Protein AF-E2AV61-F1 (afdb_monomer_lite)

Radius of gyration: 18.12 Å; chains: 1; bounding box: 37×22×43 Å

pLDDT: mean 81.9, std 8.91, range [55.44, 91.88]

InterPro domains:
  IPR008906 HAT, C-terminal dimerisation domain [PF05699] (3-64)
  IPR012337 Ribonuclease H-like superfamily [SSF53098] (2-63)

Sequence (64 aa):
TEDPISYWYNKSIYLSLQIITKQYLSIVATSVPSERLFSKIGNIMVENRSKLSPKHLQNLLFLN

Organism: Camponotus floridanus (NCBI:txid104421)

Foldseek 3Di:
DDDPLVVLVPCPVCVVVSVVCVVVVPDDPDCVVVVVLVVVLVCVDVVPPDDDDPVNSVVVSVVD

Secondary structure (DSSP, 8-state):
---HHHHHHT-TT-HHHHHHHHHHHTS-SSSHHHHHHHHHHHHHHHHTTT---HHHHHHHHHH-

Structure (mmCIF, N/CA/C/O backbone):
data_AF-E2AV61-F1
#
_entry.id   AF-E2AV61-F1
#
loop_
_atom_site.group_PDB
_atom_site.id
_atom_site.type_symbol
_atom_site.label_atom_id
_atom_site.label_alt_id
_atom_site.label_comp_id
_atom_site.label_asym_id
_atom_site.label_entity_id
_atom_site.label_seq_id
_atom_site.pdbx_PDB_ins_code
_atom_site.Cartn_x
_atom_site.Cartn_y
_atom_site.Cartn_z
_atom_site.occupancy
_atom_site.B_iso_or_e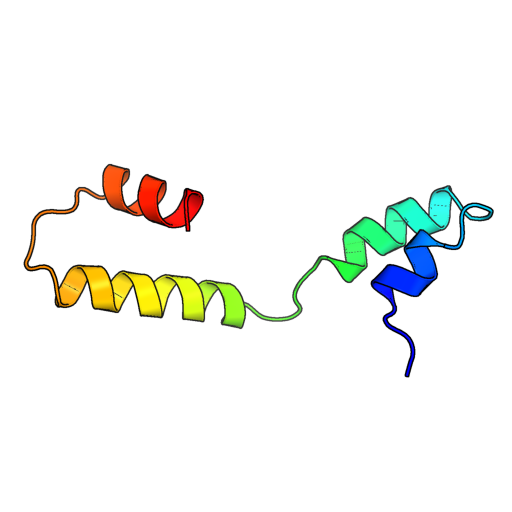quiv
_atom_site.auth_seq_id
_atom_site.auth_comp_id
_atom_site.auth_asym_id
_atom_site.auth_atom_id
_atom_site.pdbx_PDB_model_num
ATOM 1 N N . THR A 1 1 ? -5.658 -13.190 -17.982 1.00 55.44 1 THR A N 1
ATOM 2 C CA . THR A 1 1 ? -5.060 -11.872 -17.691 1.00 55.44 1 THR A CA 1
ATOM 3 C C . THR A 1 1 ? -4.064 -12.067 -16.574 1.00 55.44 1 THR A C 1
ATOM 5 O O . THR A 1 1 ? -4.460 -12.521 -15.510 1.00 55.44 1 THR A O 1
ATOM 8 N N . GLU A 1 2 ? -2.777 -11.868 -16.842 1.00 78.62 2 GLU A N 1
ATOM 9 C CA . GLU A 1 2 ? -1.714 -12.068 -15.847 1.00 78.62 2 GLU A CA 1
ATOM 10 C C . GLU A 1 2 ? -1.692 -10.905 -14.843 1.00 78.62 2 GLU A C 1
ATOM 12 O O . GLU A 1 2 ? -1.945 -9.761 -15.224 1.00 78.62 2 GLU A O 1
ATOM 17 N N . ASP A 1 3 ? -1.418 -11.193 -13.566 1.00 87.38 3 ASP A N 1
ATOM 18 C CA . ASP A 1 3 ? -1.222 -10.161 -12.543 1.00 87.38 3 ASP A CA 1
ATOM 19 C C . ASP A 1 3 ? 0.070 -9.375 -12.847 1.00 87.38 3 ASP A C 1
ATOM 21 O O . ASP A 1 3 ? 1.152 -9.975 -12.872 1.00 87.38 3 ASP A O 1
ATOM 25 N N . PRO A 1 4 ? -0.006 -8.049 -13.072 1.00 86.00 4 PRO A N 1
ATOM 26 C CA . PRO A 1 4 ? 1.158 -7.241 -13.414 1.00 86.00 4 PRO A CA 1
ATOM 27 C C . PRO A 1 4 ? 2.234 -7.268 -12.322 1.00 86.00 4 PRO A C 1
ATOM 29 O O . PRO A 1 4 ? 3.420 -7.223 -12.651 1.00 86.00 4 PRO A O 1
ATOM 32 N N . ILE A 1 5 ? 1.866 -7.384 -11.041 1.00 85.50 5 ILE A N 1
ATOM 33 C CA . ILE A 1 5 ? 2.841 -7.438 -9.941 1.00 85.50 5 ILE A CA 1
ATOM 34 C C . ILE A 1 5 ? 3.632 -8.749 -10.014 1.00 85.50 5 ILE A C 1
ATOM 36 O O . ILE A 1 5 ? 4.867 -8.728 -10.033 1.00 85.50 5 ILE A O 1
ATOM 40 N N . SER A 1 6 ? 2.931 -9.878 -10.133 1.00 86.44 6 SER A N 1
ATOM 41 C CA . SER A 1 6 ? 3.544 -11.200 -10.310 1.00 86.44 6 SER A CA 1
ATOM 42 C C . SER A 1 6 ? 4.414 -11.280 -11.569 1.00 86.44 6 SER A C 1
ATOM 44 O O . SER A 1 6 ? 5.512 -11.840 -11.533 1.00 86.44 6 SER A O 1
ATOM 46 N N . TYR A 1 7 ? 3.979 -10.665 -12.672 1.00 87.31 7 TYR A N 1
ATOM 47 C CA . TYR A 1 7 ? 4.750 -10.604 -13.915 1.00 87.31 7 TYR A CA 1
ATOM 48 C C . TYR A 1 7 ? 6.109 -9.907 -13.719 1.00 87.31 7 TYR A C 1
ATOM 50 O O . TYR A 1 7 ? 7.152 -10.445 -14.102 1.00 87.31 7 TYR A O 1
ATOM 58 N N . TRP A 1 8 ? 6.126 -8.735 -13.073 1.00 87.00 8 TRP A N 1
ATOM 59 C CA . TRP A 1 8 ? 7.366 -7.989 -12.822 1.00 87.00 8 TRP A CA 1
ATOM 60 C C . TRP A 1 8 ? 8.260 -8.636 -11.764 1.00 87.00 8 TRP A C 1
ATOM 62 O O . TRP A 1 8 ? 9.484 -8.512 -11.846 1.00 87.00 8 TRP A O 1
ATOM 72 N N . TYR A 1 9 ? 7.690 -9.363 -10.800 1.00 82.75 9 TYR A N 1
ATOM 73 C CA . TYR A 1 9 ? 8.467 -10.107 -9.808 1.00 82.75 9 TYR A CA 1
ATOM 74 C C . TYR A 1 9 ? 9.334 -11.198 -10.457 1.00 82.75 9 TYR A C 1
ATOM 76 O O . TYR A 1 9 ? 10.506 -11.350 -10.113 1.00 82.75 9 TYR A O 1
ATOM 84 N N . ASN A 1 10 ? 8.796 -11.875 -11.474 1.00 83.81 10 ASN A N 1
ATOM 85 C CA . ASN A 1 10 ? 9.473 -12.967 -12.178 1.00 83.81 10 ASN A CA 1
ATOM 86 C C . ASN A 1 10 ? 10.506 -12.495 -13.221 1.00 83.81 10 ASN A C 1
ATOM 88 O O . ASN A 1 10 ? 11.289 -13.295 -13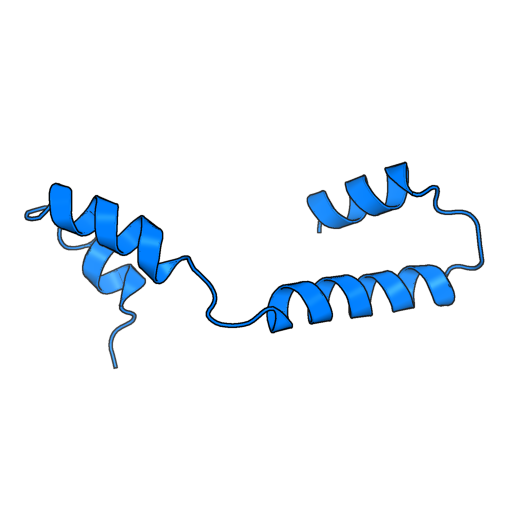.734 1.00 83.81 10 ASN A O 1
ATOM 92 N N . LYS A 1 11 ? 10.556 -11.194 -13.539 1.00 82.69 11 LYS A N 1
ATOM 93 C CA . LYS A 1 11 ? 11.495 -10.608 -14.511 1.00 82.69 11 LYS A CA 1
ATOM 94 C C . LYS A 1 11 ? 12.760 -10.067 -13.835 1.00 82.69 11 LYS A C 1
ATOM 96 O O . LYS A 1 11 ? 13.014 -8.865 -13.827 1.00 82.69 11 LYS A O 1
ATOM 101 N N . SER A 1 12 ? 13.596 -10.978 -13.333 1.00 71.75 12 SER A N 1
ATOM 102 C CA . 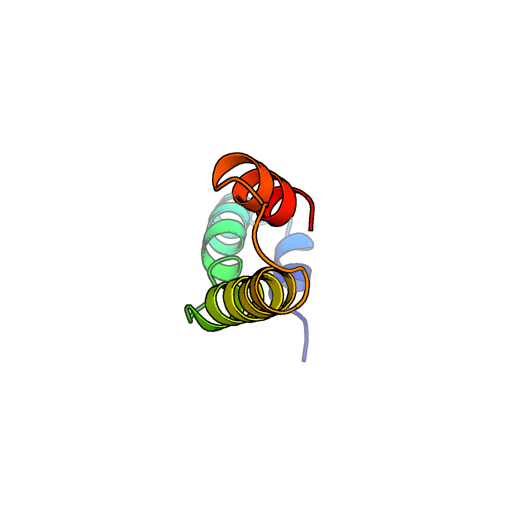SER A 1 12 ? 14.887 -10.670 -12.683 1.00 71.75 12 SER A CA 1
ATOM 103 C C . SER A 1 12 ? 15.931 -10.016 -13.602 1.00 71.75 12 SER A C 1
ATOM 105 O O . SER A 1 12 ? 16.847 -9.357 -13.120 1.00 71.75 12 SER A O 1
ATOM 107 N N . ILE A 1 13 ? 15.779 -10.154 -14.923 1.00 84.81 13 ILE A N 1
ATOM 108 C CA . ILE A 1 13 ? 16.697 -9.604 -15.937 1.00 84.81 13 ILE A CA 1
ATOM 109 C C . ILE A 1 13 ? 16.657 -8.065 -15.966 1.00 84.81 13 ILE A C 1
ATOM 111 O O . ILE A 1 13 ? 17.649 -7.422 -16.300 1.00 84.81 13 ILE A O 1
ATOM 115 N N . TYR A 1 14 ? 15.531 -7.456 -15.583 1.00 84.38 14 TYR A N 1
ATOM 116 C CA . TYR A 1 14 ? 15.330 -6.007 -15.649 1.00 84.38 14 TYR A CA 1
ATOM 117 C C . TYR A 1 14 ? 15.277 -5.391 -14.251 1.00 84.38 14 TYR 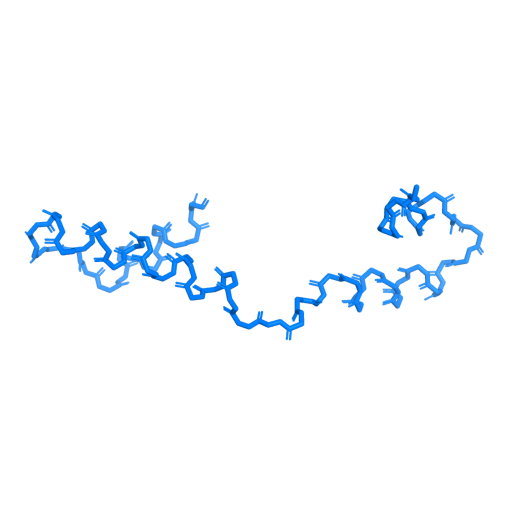A C 1
ATOM 119 O O . TYR A 1 14 ? 14.254 -4.840 -13.854 1.00 84.38 14 TYR A O 1
ATOM 127 N N . LEU A 1 15 ? 16.381 -5.470 -13.502 1.00 84.12 15 LEU A N 1
ATOM 128 C CA . LEU A 1 15 ? 16.441 -5.020 -12.105 1.00 84.12 15 LEU A CA 1
ATOM 129 C C . LEU A 1 15 ? 16.007 -3.553 -11.931 1.00 84.12 15 LEU A C 1
ATOM 131 O O . LEU A 1 15 ? 15.164 -3.256 -11.088 1.00 84.12 15 LEU A O 1
ATOM 135 N N . SER A 1 16 ? 16.511 -2.644 -12.772 1.00 88.06 16 SER A N 1
ATOM 136 C CA . SER A 1 16 ? 16.164 -1.216 -12.708 1.00 88.06 16 SER A CA 1
ATOM 137 C C . SER A 1 16 ? 14.680 -0.967 -12.973 1.00 88.06 16 SER A C 1
ATOM 139 O O . SER A 1 16 ? 14.044 -0.172 -12.286 1.00 88.06 16 SER A O 1
ATOM 141 N N . LEU A 1 17 ? 14.105 -1.681 -13.944 1.00 87.75 17 LEU A N 1
ATOM 142 C CA . LEU A 1 17 ? 12.691 -1.548 -14.280 1.00 87.75 17 LEU A CA 1
ATOM 143 C C . LEU A 1 17 ? 11.808 -2.196 -13.212 1.00 87.75 17 LEU A C 1
ATOM 145 O O . LEU A 1 17 ? 10.764 -1.648 -12.887 1.00 87.75 17 LEU A O 1
ATOM 149 N N . GLN A 1 18 ? 12.256 -3.300 -12.608 1.00 87.38 18 GLN A N 1
ATOM 150 C CA . GLN A 1 18 ? 11.570 -3.951 -11.497 1.00 87.38 18 GLN A CA 1
ATOM 151 C C . GLN A 1 18 ? 11.475 -3.037 -10.267 1.00 87.38 18 GLN A C 1
ATOM 153 O O . GLN A 1 18 ? 10.457 -3.037 -9.579 1.00 87.38 18 GLN A O 1
ATOM 158 N N . ILE A 1 19 ? 12.516 -2.252 -9.978 1.00 87.50 19 ILE A N 1
ATOM 159 C CA . ILE A 1 19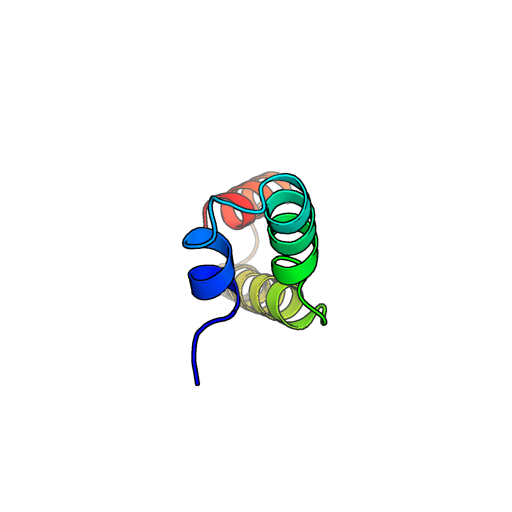 ? 12.496 -1.275 -8.878 1.00 87.50 19 ILE A CA 1
ATOM 160 C C . ILE A 1 19 ? 11.411 -0.220 -9.130 1.00 87.50 19 ILE A C 1
ATOM 162 O O . ILE A 1 19 ? 10.585 0.038 -8.255 1.00 87.50 19 ILE A O 1
ATOM 166 N N . ILE A 1 20 ? 11.372 0.331 -10.346 1.00 90.12 20 ILE A N 1
ATOM 167 C CA . ILE A 1 20 ? 10.380 1.331 -10.756 1.00 90.12 20 ILE A CA 1
ATOM 168 C C . ILE A 1 20 ? 8.970 0.731 -10.689 1.00 90.12 20 ILE A C 1
ATOM 170 O O . ILE A 1 20 ? 8.073 1.299 -10.070 1.00 90.12 20 ILE A O 1
ATOM 174 N N . THR A 1 21 ? 8.758 -0.445 -11.275 1.00 89.69 21 THR A N 1
ATOM 175 C CA . THR A 1 21 ? 7.427 -1.060 -11.343 1.00 89.69 21 THR A CA 1
ATOM 176 C C . THR A 1 21 ? 6.916 -1.459 -9.964 1.00 89.69 21 THR A C 1
ATOM 178 O O . THR A 1 21 ? 5.741 -1.235 -9.689 1.00 89.69 21 THR A O 1
ATOM 181 N N . LYS A 1 22 ? 7.778 -1.937 -9.056 1.00 85.56 22 LYS A N 1
ATOM 182 C CA . LYS A 1 22 ? 7.417 -2.168 -7.645 1.00 85.56 22 LYS A CA 1
ATOM 183 C C . LYS A 1 22 ? 6.914 -0.896 -6.967 1.00 85.56 22 LYS A C 1
ATOM 185 O O . LYS A 1 22 ? 5.924 -0.955 -6.241 1.00 85.56 22 LYS A O 1
ATOM 190 N N . GLN A 1 23 ? 7.561 0.243 -7.209 1.00 89.00 23 GLN A N 1
ATOM 191 C CA . GLN A 1 23 ? 7.141 1.512 -6.621 1.00 89.00 23 GLN A CA 1
ATOM 192 C C . GLN A 1 23 ? 5.799 1.979 -7.192 1.00 89.00 23 GLN A C 1
ATOM 194 O O . GLN A 1 23 ? 4.895 2.282 -6.423 1.00 89.00 23 GLN A O 1
ATOM 199 N N . TYR A 1 24 ? 5.648 2.005 -8.518 1.00 90.12 24 TYR A N 1
ATOM 200 C CA . TYR A 1 24 ? 4.465 2.588 -9.156 1.00 90.12 24 TYR A CA 1
ATOM 201 C C . TYR A 1 24 ? 3.232 1.679 -9.137 1.00 90.12 24 TYR A C 1
ATOM 203 O O . TYR A 1 24 ? 2.125 2.183 -8.979 1.00 90.12 24 TYR A O 1
ATOM 211 N N . LEU A 1 25 ? 3.389 0.356 -9.251 1.00 89.19 25 LEU A N 1
ATOM 212 C CA . LEU A 1 25 ? 2.249 -0.573 -9.212 1.00 89.19 25 LEU A CA 1
ATOM 213 C C . LEU A 1 25 ? 1.659 -0.735 -7.809 1.00 89.19 25 LEU A C 1
ATOM 215 O O . LEU A 1 25 ? 0.501 -1.120 -7.681 1.00 89.19 25 LEU A O 1
ATOM 219 N N . SER A 1 26 ? 2.432 -0.425 -6.767 1.00 86.88 26 SER A N 1
ATOM 220 C CA . SER A 1 26 ? 1.942 -0.435 -5.383 1.00 86.88 26 SER A CA 1
ATOM 221 C C . SER A 1 26 ? 1.103 0.802 -5.042 1.00 86.88 26 SER A C 1
ATOM 223 O O . SER A 1 26 ? 0.465 0.841 -3.991 1.00 86.88 26 SER A O 1
ATOM 225 N N . ILE A 1 27 ? 1.101 1.826 -5.902 1.00 89.06 27 ILE A N 1
ATOM 226 C CA . ILE A 1 27 ? 0.322 3.046 -5.690 1.00 89.06 27 ILE A CA 1
ATOM 227 C C . ILE A 1 27 ? -1.127 2.759 -6.060 1.00 89.06 27 ILE A C 1
ATOM 229 O O . ILE A 1 27 ? -1.464 2.476 -7.209 1.00 89.06 27 ILE A O 1
ATOM 233 N N . VAL A 1 28 ? -2.009 2.879 -5.076 1.00 87.75 28 VAL A N 1
ATOM 234 C CA . VAL A 1 28 ? -3.446 2.825 -5.323 1.00 87.75 28 VAL A CA 1
ATOM 235 C C . VAL A 1 28 ? -3.877 4.121 -6.009 1.00 87.75 28 VAL A C 1
ATOM 237 O O . VAL A 1 28 ? -3.555 5.214 -5.552 1.00 87.75 28 VAL A O 1
ATOM 240 N N . ALA A 1 29 ? -4.661 4.007 -7.081 1.00 89.38 29 ALA A N 1
ATOM 241 C CA . ALA A 1 29 ? -5.174 5.157 -7.827 1.00 89.38 29 ALA A CA 1
ATOM 242 C C . ALA A 1 29 ? -6.198 6.016 -7.055 1.00 89.38 29 ALA A C 1
ATOM 244 O O . ALA A 1 29 ? -6.514 7.122 -7.481 1.00 89.38 29 ALA A O 1
ATOM 245 N N . THR A 1 30 ? -6.763 5.509 -5.955 1.00 91.88 30 THR A N 1
ATOM 246 C CA . THR A 1 30 ? -7.859 6.161 -5.224 1.00 91.88 30 THR A CA 1
ATOM 247 C C . THR A 1 30 ? -7.648 6.084 -3.714 1.00 91.88 30 THR A C 1
ATOM 249 O O . THR A 1 30 ? -7.021 5.152 -3.213 1.00 91.88 30 THR A O 1
ATOM 252 N N . SER A 1 31 ? -8.229 7.031 -2.976 1.00 90.44 31 SER A N 1
ATOM 253 C CA . SER A 1 31 ? -8.292 7.033 -1.504 1.00 90.44 31 SER A CA 1
ATOM 254 C C . SER A 1 31 ? -9.254 5.986 -0.933 1.00 90.44 31 SER A C 1
ATOM 256 O O . SER A 1 31 ? -9.289 5.777 0.280 1.00 90.44 31 SER A O 1
ATOM 258 N N . VAL A 1 32 ? -10.015 5.298 -1.791 1.00 88.88 32 VAL A N 1
ATOM 259 C CA . VAL A 1 32 ? -11.094 4.378 -1.409 1.00 88.88 32 VAL A CA 1
ATOM 260 C C . VAL A 1 32 ? -10.643 3.302 -0.411 1.00 88.88 32 VAL A C 1
ATOM 262 O O . VAL A 1 32 ? -11.379 3.057 0.545 1.00 88.88 32 VAL A O 1
ATOM 265 N N . PRO A 1 33 ? -9.469 2.650 -0.536 1.00 86.81 33 PRO A N 1
ATOM 266 C CA . PRO A 1 33 ? -9.039 1.676 0.469 1.00 86.81 33 PRO A CA 1
ATOM 267 C C . PRO A 1 33 ? -8.831 2.297 1.853 1.00 86.81 33 PRO A C 1
ATOM 269 O O . PRO A 1 33 ? -9.241 1.707 2.852 1.00 86.81 33 PRO A O 1
ATOM 272 N N . SER A 1 34 ? -8.263 3.504 1.914 1.00 88.94 34 SER A N 1
ATOM 273 C CA . SER A 1 34 ? -8.097 4.250 3.162 1.00 88.94 34 SER A CA 1
ATOM 274 C C . SER A 1 34 ? -9.452 4.653 3.741 1.00 88.94 34 SER A C 1
ATOM 276 O O . SER A 1 34 ? -9.706 4.417 4.916 1.00 88.94 34 SER A O 1
ATOM 278 N N . GLU A 1 35 ? -10.364 5.182 2.926 1.00 89.38 35 GLU A N 1
ATOM 279 C CA . GLU A 1 35 ? -11.720 5.540 3.363 1.00 89.38 35 GLU A CA 1
ATOM 280 C C . GLU A 1 35 ? -12.502 4.329 3.882 1.00 89.38 35 GLU A C 1
ATOM 282 O O . GLU A 1 35 ? -13.183 4.430 4.902 1.00 89.38 35 GLU A O 1
ATOM 287 N N . ARG A 1 36 ? -12.369 3.158 3.242 1.00 90.88 36 ARG A N 1
ATOM 288 C CA . ARG A 1 36 ? -12.980 1.905 3.719 1.00 90.88 36 ARG A CA 1
ATOM 289 C C . ARG A 1 36 ? -12.404 1.479 5.069 1.00 90.88 36 ARG A C 1
ATOM 291 O O . ARG A 1 36 ? -13.172 1.087 5.948 1.00 90.88 36 ARG A O 1
ATOM 298 N N . LEU A 1 37 ? -11.085 1.588 5.250 1.00 88.38 37 LEU A N 1
ATOM 299 C CA . LEU A 1 37 ? -10.412 1.323 6.525 1.00 88.38 37 LEU A CA 1
ATOM 300 C C . LEU A 1 37 ? -10.943 2.254 7.628 1.00 88.38 37 LEU A C 1
ATOM 302 O O . LEU A 1 37 ? -11.380 1.782 8.679 1.00 88.38 37 LEU A O 1
ATOM 306 N N . PHE A 1 38 ? -10.979 3.563 7.366 1.00 85.00 38 PHE A N 1
ATOM 307 C CA . PHE A 1 38 ? -11.484 4.560 8.312 1.00 85.00 38 PHE A CA 1
ATOM 308 C C . PHE A 1 38 ? -12.976 4.400 8.597 1.00 85.00 38 PHE A C 1
ATOM 310 O O . PHE A 1 38 ? -13.381 4.552 9.743 1.00 85.00 38 PHE A O 1
ATOM 317 N N . SER A 1 39 ? -13.787 4.029 7.606 1.00 87.25 39 SER A N 1
ATOM 318 C CA . SER A 1 39 ? -15.221 3.781 7.798 1.00 87.25 39 SER A CA 1
ATOM 319 C C . SER A 1 39 ? -15.464 2.577 8.710 1.00 87.25 39 SER A C 1
ATOM 321 O O . SER A 1 39 ? -16.270 2.650 9.636 1.00 87.25 39 SER A O 1
ATOM 323 N N . LYS A 1 40 ? -14.721 1.476 8.509 1.00 85.19 40 LYS A N 1
ATOM 324 C CA . LYS A 1 40 ? -14.805 0.284 9.370 1.00 85.19 40 LYS A CA 1
ATOM 325 C C . LYS A 1 40 ? -14.415 0.609 10.813 1.00 85.19 40 LYS A C 1
ATOM 327 O O . LYS A 1 40 ? -15.095 0.186 11.743 1.00 85.19 40 LYS A O 1
ATOM 332 N N . ILE A 1 41 ? -13.341 1.373 11.001 1.00 83.00 41 ILE A N 1
ATOM 333 C CA . ILE A 1 41 ? -12.874 1.782 12.333 1.00 83.00 41 ILE A CA 1
ATOM 334 C C . ILE A 1 41 ? -13.828 2.802 12.967 1.00 83.00 41 ILE A C 1
ATOM 336 O O . ILE A 1 41 ? -14.090 2.722 14.164 1.00 83.00 41 ILE A O 1
ATOM 340 N N . GLY A 1 42 ? -14.395 3.714 12.177 1.00 78.31 42 GLY A N 1
ATOM 341 C CA . GLY A 1 42 ? -15.431 4.648 12.613 1.00 78.31 42 GLY A CA 1
ATOM 342 C C . GLY A 1 42 ? -16.649 3.916 13.167 1.00 78.31 42 GLY A C 1
ATOM 343 O O . GLY A 1 42 ? -17.126 4.258 14.245 1.00 78.31 42 GLY A O 1
ATOM 344 N N . ASN A 1 43 ? -17.076 2.836 12.511 1.00 78.00 43 ASN A N 1
ATOM 345 C CA . ASN A 1 43 ? -18.139 1.982 13.035 1.00 78.00 43 ASN A CA 1
ATOM 346 C C . ASN A 1 43 ? -17.737 1.320 14.360 1.00 78.00 43 ASN A C 1
ATOM 348 O O . ASN A 1 43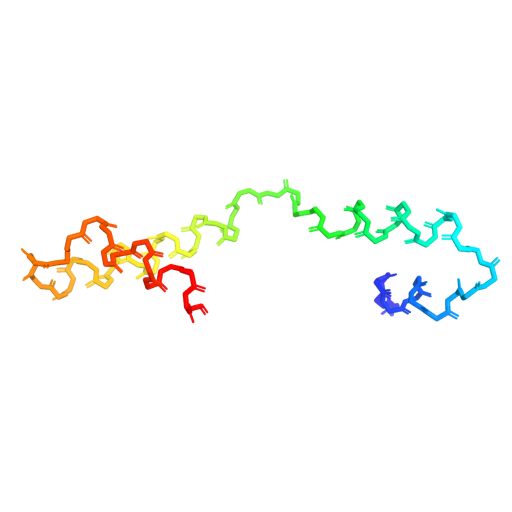 ? -18.501 1.404 15.312 1.00 78.00 43 ASN A O 1
ATOM 352 N N . ILE A 1 44 ? -16.521 0.768 14.478 1.00 74.56 44 ILE A N 1
ATOM 353 C CA . ILE A 1 44 ? -16.020 0.200 15.749 1.00 74.56 44 ILE A CA 1
ATOM 354 C C . ILE A 1 44 ? -16.015 1.257 16.867 1.00 74.56 44 ILE A C 1
ATOM 356 O O . ILE A 1 44 ? -16.358 0.948 18.005 1.00 74.56 44 ILE A O 1
ATOM 360 N N . MET A 1 45 ? -15.650 2.505 16.560 1.00 72.06 45 MET A N 1
ATOM 361 C CA . MET A 1 45 ? -15.651 3.619 17.514 1.00 72.06 45 MET A CA 1
ATOM 362 C C . MET A 1 45 ? -17.068 4.026 17.948 1.00 72.06 45 MET A C 1
ATOM 364 O O . MET A 1 45 ? -17.278 4.358 19.116 1.00 72.06 45 MET A O 1
ATOM 368 N N . VAL A 1 46 ? -18.026 4.028 17.018 1.00 68.62 46 VAL A N 1
ATOM 369 C CA . VAL A 1 46 ? -19.430 4.385 17.280 1.00 68.62 46 VAL A CA 1
ATOM 370 C C . VAL A 1 46 ? -20.154 3.264 18.034 1.00 68.62 46 VAL A C 1
ATOM 372 O O . VAL A 1 46 ? -20.939 3.542 18.940 1.00 68.62 46 VAL A O 1
ATOM 375 N N . GLU A 1 47 ? -19.865 2.007 17.699 1.00 66.62 47 GLU A N 1
ATOM 376 C CA . GLU A 1 47 ? -20.496 0.811 18.266 1.00 66.62 47 GLU A CA 1
ATOM 377 C C . GLU A 1 47 ? -19.937 0.487 19.669 1.00 66.62 47 GLU A C 1
ATOM 379 O O . GLU A 1 47 ? -20.706 0.276 20.610 1.00 66.62 47 GLU A O 1
ATOM 384 N N . ASN A 1 48 ? -18.614 0.588 19.875 1.00 62.59 48 ASN A N 1
ATOM 385 C CA . ASN A 1 48 ? -17.994 0.523 21.204 1.00 62.59 48 ASN A CA 1
ATOM 386 C C . ASN A 1 48 ? -18.003 1.905 21.868 1.00 62.59 48 ASN A C 1
ATOM 388 O O . ASN A 1 48 ? -17.018 2.642 21.808 1.00 62.59 48 ASN A O 1
ATOM 392 N N . ARG A 1 49 ? -19.115 2.260 22.525 1.00 56.06 49 ARG A N 1
ATOM 393 C CA . ARG A 1 49 ? -19.313 3.555 23.203 1.00 56.06 49 ARG A CA 1
ATOM 394 C C . ARG A 1 49 ? -18.059 4.082 23.940 1.00 56.06 49 ARG A C 1
ATOM 396 O O . ARG A 1 49 ? -17.819 3.788 25.110 1.00 56.06 49 ARG A O 1
ATOM 403 N N . SER A 1 50 ? -17.383 5.043 23.307 1.00 60.53 50 SER A N 1
ATOM 404 C CA . SER A 1 50 ? -16.843 6.275 23.917 1.00 60.53 50 SER A CA 1
ATOM 405 C C . SER A 1 50 ? -15.542 6.283 24.746 1.00 60.53 50 SER A C 1
ATOM 407 O O . SER A 1 50 ? -15.353 7.250 25.482 1.00 60.53 50 SER A O 1
ATOM 409 N N . LYS A 1 51 ? -14.598 5.328 24.639 1.00 61.34 51 LYS A N 1
ATOM 410 C CA . LYS A 1 51 ? -13.289 5.464 25.347 1.00 61.34 51 LYS A CA 1
ATOM 411 C C . LYS A 1 51 ? -12.031 4.953 24.627 1.00 61.34 51 LYS A C 1
ATOM 413 O O . LYS A 1 51 ? -11.020 4.709 25.284 1.00 61.34 51 LYS A O 1
ATOM 418 N N . LEU A 1 52 ? -12.017 4.834 23.298 1.00 68.25 52 LEU A N 1
ATOM 419 C CA . LEU A 1 52 ? -10.728 4.686 22.610 1.00 68.25 52 LEU A CA 1
ATOM 420 C C . LEU A 1 52 ? -10.044 6.050 22.511 1.00 68.25 52 LEU A C 1
ATOM 422 O O . LEU A 1 52 ? -10.539 6.962 21.853 1.00 68.25 52 LEU A O 1
ATOM 426 N N . SER A 1 53 ? -8.893 6.188 23.169 1.00 76.94 53 SER A N 1
ATOM 427 C CA . SER A 1 53 ? -8.039 7.352 22.955 1.00 76.94 53 SER A CA 1
ATOM 428 C C . SER A 1 53 ? -7.560 7.376 21.494 1.00 76.94 53 SER A C 1
ATOM 430 O O . SER A 1 53 ? -7.361 6.309 20.900 1.00 76.94 53 SER A O 1
ATOM 432 N N . PRO A 1 54 ? -7.302 8.560 20.908 1.00 77.12 54 PRO A N 1
ATOM 433 C CA . PRO A 1 54 ? -6.775 8.669 19.544 1.00 77.12 54 PRO A CA 1
ATOM 434 C C . PRO A 1 54 ? -5.511 7.828 19.323 1.00 77.12 54 PRO A C 1
ATOM 436 O O . PRO A 1 54 ? -5.304 7.260 18.254 1.00 77.12 54 PRO A O 1
ATOM 439 N N . LYS A 1 55 ? -4.691 7.683 20.373 1.00 82.50 55 LYS A N 1
ATOM 440 C CA . LYS A 1 55 ? -3.488 6.849 20.361 1.00 82.50 55 LYS A CA 1
ATOM 441 C C . LYS A 1 55 ? -3.811 5.362 20.213 1.00 82.50 55 LYS A C 1
ATOM 443 O O . LYS A 1 55 ? -3.151 4.669 19.448 1.00 82.50 55 LYS A O 1
ATOM 448 N N . HIS A 1 56 ? -4.822 4.870 20.925 1.00 80.81 56 HIS A N 1
ATOM 449 C CA . HIS A 1 56 ? -5.223 3.470 20.826 1.00 80.81 56 HIS A CA 1
ATOM 450 C C . HIS A 1 56 ? -5.882 3.170 19.472 1.00 80.81 56 HIS A C 1
ATOM 452 O O . HIS A 1 56 ? -5.630 2.116 18.898 1.00 80.81 56 HIS A O 1
ATOM 458 N N . LEU A 1 57 ? -6.633 4.127 18.914 1.00 80.44 57 LEU A N 1
ATOM 459 C CA . LEU A 1 57 ? -7.190 4.022 17.562 1.00 80.44 57 LEU A CA 1
ATOM 460 C C . LEU A 1 57 ? -6.085 3.936 16.505 1.00 80.44 57 LEU A C 1
ATOM 462 O O . LEU A 1 57 ? -6.137 3.062 15.647 1.00 80.44 57 LEU A O 1
ATOM 466 N N . GLN A 1 58 ? -5.059 4.786 16.596 1.00 83.50 58 GLN A N 1
ATOM 467 C CA . GLN A 1 58 ? -3.901 4.719 15.702 1.00 83.50 58 GLN A CA 1
ATOM 468 C C . GLN A 1 58 ? -3.201 3.355 15.780 1.00 83.50 58 GLN A C 1
ATOM 470 O O . GLN A 1 58 ? -2.853 2.787 14.748 1.00 83.50 58 GLN A O 1
ATOM 475 N N . ASN A 1 59 ? -3.033 2.812 16.988 1.00 85.38 59 ASN A N 1
ATOM 476 C CA . ASN A 1 59 ? -2.446 1.485 17.167 1.00 85.38 59 ASN A CA 1
ATOM 477 C C . ASN A 1 59 ? -3.322 0.391 16.540 1.00 85.38 59 ASN A C 1
ATOM 479 O O . ASN A 1 59 ? -2.798 -0.506 15.890 1.00 85.38 59 ASN A O 1
ATOM 483 N N . LEU A 1 60 ? -4.645 0.477 16.695 1.00 83.31 60 LEU A N 1
ATOM 484 C CA . LEU A 1 60 ? -5.584 -0.468 16.090 1.00 83.31 60 LEU A CA 1
ATOM 485 C C . LEU A 1 60 ? -5.547 -0.382 14.558 1.00 83.31 60 LEU A C 1
ATOM 487 O O . LEU A 1 60 ? -5.556 -1.408 13.895 1.00 83.31 60 LEU A O 1
ATOM 491 N N . LEU A 1 61 ? -5.429 0.825 14.001 1.00 84.69 61 LEU A N 1
ATOM 492 C CA . LEU A 1 61 ? -5.305 1.052 12.560 1.00 84.69 61 LEU A CA 1
ATOM 493 C C . LEU A 1 61 ? -4.002 0.484 11.980 1.00 84.69 61 LEU A C 1
ATOM 495 O O . LEU A 1 61 ? -3.991 0.052 10.837 1.00 84.69 61 LEU A O 1
ATOM 499 N N . PHE A 1 62 ? -2.920 0.478 12.760 1.00 85.38 62 PHE A N 1
ATOM 500 C CA . PHE A 1 62 ? -1.641 -0.109 12.356 1.00 85.38 62 PHE A CA 1
ATOM 501 C C . PHE A 1 62 ? -1.614 -1.644 12.460 1.00 85.38 62 PHE A C 1
ATOM 503 O O . PHE A 1 62 ? -0.893 -2.292 11.709 1.00 85.38 62 PHE A O 1
ATOM 510 N N . LEU A 1 63 ? -2.356 -2.221 13.412 1.00 84.56 63 LEU A N 1
ATOM 511 C CA . LEU A 1 63 ? -2.364 -3.665 13.682 1.00 84.56 63 LEU A CA 1
ATOM 512 C C . LEU A 1 63 ? -3.370 -4.461 12.837 1.00 84.56 63 LEU A C 1
ATOM 514 O O . LEU A 1 63 ? -3.267 -5.685 12.787 1.00 84.56 63 LEU A O 1
ATOM 518 N N . ASN A 1 64 ? -4.362 -3.788 12.260 1.00 68.25 64 ASN A N 1
ATOM 519 C CA . ASN A 1 64 ? -5.476 -4.380 11.516 1.00 68.25 64 ASN A CA 1
ATOM 520 C C . ASN A 1 64 ? -5.176 -4.429 10.017 1.00 68.25 64 ASN A C 1
ATOM 522 O O . ASN A 1 64 ? -5.512 -5.457 9.392 1.00 68.25 64 ASN A O 1
#